Protein AF-A0A7Z6SPZ2-F1 (afdb_monomer)

Mean predicted aligned error: 5.96 Å

Radius of gyration: 11.63 Å; Cα contacts (8 Å, |Δi|>4): 146; chains: 1; bounding box: 30×19×27 Å

Solvent-accessible surf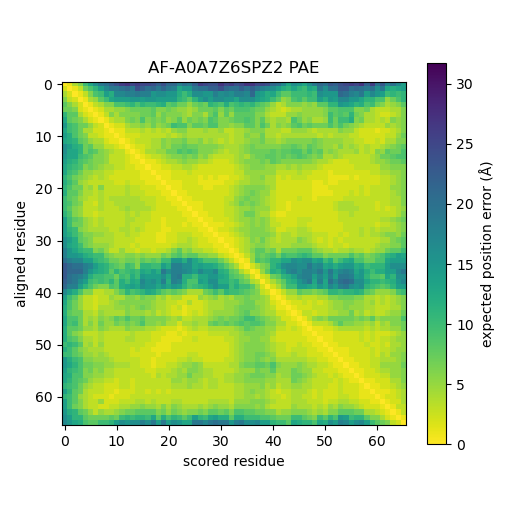ace area (backbone atoms only — not comparable to full-atom values): 3856 Å² total; per-residue (Å²): 133,87,80,72,51,40,30,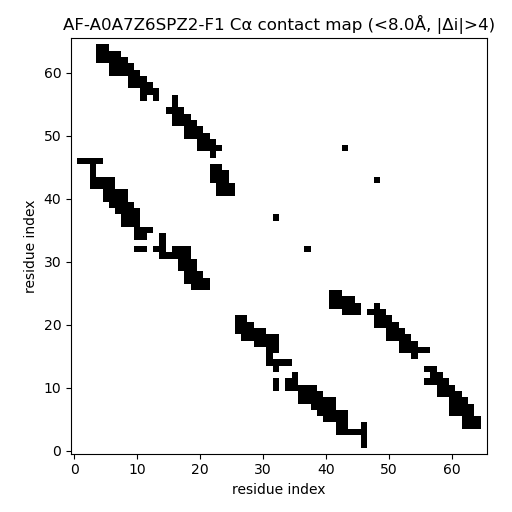51,25,48,28,33,88,47,69,76,28,22,31,34,44,45,44,39,73,68,62,40,73,65,41,59,43,85,43,62,78,44,66,52,77,40,36,34,71,47,97,59,62,50,78,49,51,48,57,85,69,69,70,49,74,45,64,61,88,128

Nearest PDB structures (foldseek):
  2hh9-assembly1_B  TM=7.190E-01  e=5.221E-01  Candida albicans
  3mel-assembly2_D  TM=6.916E-01  e=3.192E+00  Enterococcus faecalis

pLDDT: mean 80.32, std 12.0, range [42.38, 92.56]

Organism: Helicobacter pylori (NCBI:txid210)

Foldseek 3Di:
DQDKWKWQFKFFPDQCKFKFKDQKPDTGDRDGPNDRDPGDTIIGNDSDMDMDIVPHGDMDIDTDDD

Structure (mmCIF, N/CA/C/O backbone):
data_AF-A0A7Z6SPZ2-F1
#
_entry.id   AF-A0A7Z6SPZ2-F1
#
loop_
_atom_site.group_PDB
_atom_site.id
_atom_site.type_symbol
_atom_site.label_atom_id
_atom_site.label_alt_id
_atom_site.label_comp_id
_atom_site.label_asym_id
_atom_site.label_entity_id
_atom_site.label_seq_id
_atom_site.pdbx_PDB_ins_code
_atom_site.Cartn_x
_atom_site.Cartn_y
_atom_site.Cartn_z
_atom_site.occupancy
_atom_site.B_iso_or_equiv
_atom_site.auth_seq_id
_atom_site.auth_comp_id
_atom_site.auth_asym_id
_atom_site.auth_atom_id
_atom_site.pdbx_PDB_model_num
ATOM 1 N N . MET A 1 1 ? 22.390 0.563 -14.684 1.00 42.38 1 MET A N 1
ATOM 2 C CA . MET A 1 1 ? 21.048 -0.063 -14.590 1.00 42.38 1 MET A CA 1
ATOM 3 C C . MET A 1 1 ? 20.300 0.549 -13.408 1.00 42.38 1 MET A C 1
ATOM 5 O O . MET A 1 1 ? 20.863 0.564 -12.322 1.00 42.38 1 MET A O 1
ATOM 9 N N . LYS A 1 2 ? 19.082 1.090 -13.585 1.00 50.41 2 LYS A N 1
ATOM 10 C CA . LYS A 1 2 ? 18.249 1.539 -12.449 1.00 50.41 2 LYS A CA 1
ATOM 11 C C . LYS A 1 2 ? 17.701 0.299 -11.728 1.00 50.41 2 LYS A C 1
ATOM 13 O O . LYS A 1 2 ? 17.026 -0.514 -12.353 1.00 50.41 2 LYS A O 1
ATOM 18 N N . ARG A 1 3 ? 18.021 0.125 -10.442 1.00 56.06 3 ARG A N 1
ATOM 19 C CA . ARG A 1 3 ? 17.515 -0.984 -9.617 1.00 56.06 3 ARG A CA 1
ATOM 20 C C . ARG A 1 3 ? 16.027 -0.746 -9.336 1.00 56.06 3 ARG A C 1
ATOM 22 O O . ARG A 1 3 ? 15.682 0.224 -8.671 1.00 56.06 3 ARG A O 1
ATOM 29 N N . VAL A 1 4 ? 15.156 -1.612 -9.850 1.00 61.03 4 VAL A N 1
ATOM 30 C CA . VAL A 1 4 ? 13.714 -1.569 -9.552 1.00 61.03 4 VAL A CA 1
ATOM 31 C C . VAL A 1 4 ? 13.496 -2.086 -8.130 1.00 61.03 4 VAL A C 1
ATOM 33 O O . VAL A 1 4 ? 13.908 -3.202 -7.810 1.00 61.03 4 VAL A O 1
ATOM 36 N N . GLN A 1 5 ? 12.860 -1.291 -7.266 1.00 70.06 5 GLN A N 1
ATOM 37 C CA . GLN A 1 5 ? 12.526 -1.722 -5.906 1.00 70.06 5 GLN A CA 1
ATOM 38 C C . GLN A 1 5 ? 11.270 -2.602 -5.945 1.00 70.06 5 GLN A C 1
ATOM 40 O O . GLN A 1 5 ? 10.161 -2.106 -6.158 1.00 70.06 5 GLN A O 1
ATOM 45 N N . LYS A 1 6 ? 11.444 -3.917 -5.766 1.00 78.88 6 LYS A N 1
ATOM 46 C CA . LYS A 1 6 ? 10.337 -4.882 -5.694 1.00 78.88 6 LYS A CA 1
ATOM 47 C C . LYS A 1 6 ? 9.794 -4.984 -4.271 1.00 78.88 6 LYS A C 1
ATOM 49 O O . LYS A 1 6 ? 10.508 -5.375 -3.346 1.00 78.88 6 LYS A O 1
ATOM 54 N N . ILE A 1 7 ? 8.505 -4.709 -4.119 1.00 80.25 7 ILE A N 1
ATOM 55 C CA . ILE A 1 7 ? 7.776 -4.753 -2.853 1.00 80.25 7 ILE A CA 1
ATOM 56 C C . ILE A 1 7 ? 6.884 -5.991 -2.870 1.00 80.25 7 ILE A C 1
ATOM 58 O O . ILE A 1 7 ? 6.075 -6.179 -3.770 1.00 80.25 7 ILE A O 1
ATOM 62 N N . HIS A 1 8 ? 7.068 -6.879 -1.903 1.00 74.75 8 HIS A N 1
ATOM 63 C CA . HIS A 1 8 ? 6.355 -8.157 -1.855 1.00 74.75 8 HIS A CA 1
ATOM 64 C C . HIS A 1 8 ? 5.070 -8.085 -1.026 1.00 74.75 8 HIS A C 1
ATOM 66 O O . HIS A 1 8 ? 4.164 -8.887 -1.237 1.00 74.75 8 HIS A O 1
ATOM 72 N N . GLY A 1 9 ? 4.958 -7.124 -0.107 1.00 78.50 9 GLY A N 1
ATOM 73 C CA . GLY A 1 9 ? 3.726 -6.940 0.646 1.00 78.50 9 GLY A CA 1
ATOM 74 C C . GLY A 1 9 ? 3.721 -5.717 1.551 1.00 78.50 9 GLY A C 1
ATOM 75 O O . GLY A 1 9 ? 4.776 -5.209 1.946 1.00 78.50 9 GLY A O 1
ATOM 76 N N . TYR A 1 10 ? 2.503 -5.290 1.882 1.00 79.44 10 TYR A N 1
ATOM 77 C CA . TYR A 1 10 ? 2.203 -4.248 2.856 1.00 79.44 10 TYR A CA 1
ATOM 78 C C . TYR A 1 10 ? 1.391 -4.854 3.995 1.00 79.44 10 TYR A C 1
ATOM 80 O O . TYR A 1 10 ? 0.399 -5.545 3.760 1.00 79.44 10 TYR A O 1
ATOM 88 N N . PHE A 1 11 ? 1.799 -4.563 5.225 1.00 81.31 11 PHE A N 1
ATOM 89 C CA . PHE A 1 11 ? 1.183 -5.107 6.428 1.00 81.31 11 PHE A CA 1
ATOM 90 C C . PHE A 1 11 ? 0.832 -3.941 7.349 1.00 81.31 11 PHE A C 1
ATOM 92 O O . PHE A 1 11 ? 1.686 -3.105 7.642 1.00 81.31 11 PHE A O 1
ATOM 99 N N . SER A 1 12 ? -0.416 -3.865 7.808 1.00 79.38 12 SER A N 1
ATOM 100 C CA . SER A 1 12 ? -0.832 -2.875 8.803 1.00 79.38 12 SER A CA 1
ATOM 101 C C . SER A 1 12 ? -1.621 -3.543 9.918 1.00 79.38 12 SER A C 1
ATOM 103 O O . SER A 1 12 ? -2.386 -4.477 9.685 1.00 79.38 12 SER A O 1
ATOM 105 N N . LEU A 1 13 ? -1.399 -3.048 11.134 1.00 78.19 13 LEU A N 1
ATOM 106 C CA . LEU A 1 13 ? -2.122 -3.436 12.345 1.00 78.19 13 LEU A CA 1
ATOM 107 C C . LEU A 1 13 ? -3.363 -2.561 12.582 1.00 78.19 13 LEU A C 1
ATOM 109 O O . LEU A 1 13 ? -4.144 -2.829 13.490 1.00 78.19 13 LEU A O 1
ATOM 113 N N . ASP A 1 14 ? -3.546 -1.514 11.777 1.00 83.56 14 ASP A N 1
ATOM 114 C CA . ASP A 1 14 ? -4.634 -0.558 11.917 1.00 83.56 14 ASP A CA 1
ATOM 115 C C . ASP A 1 14 ? -5.686 -0.776 10.832 1.00 83.56 14 ASP A C 1
ATOM 117 O O . ASP A 1 14 ? -5.589 -0.296 9.701 1.00 83.56 14 ASP A O 1
ATOM 121 N N . PHE A 1 15 ? -6.745 -1.484 11.210 1.00 81.00 15 PHE A N 1
ATOM 122 C CA . PHE A 1 15 ? -7.847 -1.817 10.313 1.00 81.00 15 PHE A CA 1
ATOM 123 C C . PHE A 1 15 ? -8.703 -0.610 9.898 1.00 81.00 15 PHE A C 1
ATOM 125 O O . PHE A 1 15 ? -9.603 -0.770 9.069 1.00 81.00 15 PHE A O 1
ATOM 132 N N . LYS A 1 16 ? -8.466 0.580 10.468 1.00 86.88 16 LYS A N 1
ATOM 133 C CA . LYS A 1 16 ? -9.150 1.829 10.102 1.00 86.88 16 LYS A CA 1
ATOM 134 C C . LYS A 1 16 ? -8.301 2.710 9.185 1.00 86.88 16 LYS A C 1
ATOM 136 O O . LYS A 1 16 ? -8.867 3.575 8.515 1.00 86.88 16 LYS A O 1
ATOM 141 N N . ALA A 1 17 ? -6.991 2.480 9.122 1.00 88.12 17 ALA A N 1
ATOM 142 C CA . ALA A 1 17 ? -6.091 3.229 8.260 1.00 88.12 17 ALA A CA 1
ATOM 143 C C . ALA A 1 17 ? -6.377 2.965 6.778 1.00 88.12 17 ALA A C 1
ATOM 145 O O . ALA A 1 17 ? -6.483 1.825 6.316 1.00 88.12 17 ALA A O 1
ATOM 146 N N . GLN A 1 18 ? -6.484 4.055 6.025 1.00 90.12 18 GLN A N 1
ATOM 147 C CA . GLN A 1 18 ? -6.581 4.044 4.573 1.00 90.12 18 GLN A CA 1
ATOM 148 C C . GLN A 1 18 ? -5.254 4.499 3.992 1.00 90.12 18 GLN A C 1
ATOM 150 O O . GLN A 1 18 ? -4.767 5.575 4.339 1.00 90.12 18 GLN A O 1
ATOM 155 N N . PHE A 1 19 ? -4.682 3.684 3.111 1.00 90.12 19 PHE A N 1
ATOM 156 C CA . PHE A 1 19 ? -3.376 3.927 2.523 1.00 90.12 19 PHE A CA 1
ATOM 157 C C . PHE A 1 19 ? -3.493 4.414 1.083 1.00 90.12 19 PHE A C 1
ATOM 159 O O . PHE A 1 19 ? -4.205 3.823 0.265 1.00 90.12 19 PHE A O 1
ATOM 166 N N . THR A 1 20 ? -2.739 5.462 0.769 1.00 92.19 20 THR A N 1
ATOM 167 C CA . THR A 1 20 ? -2.607 5.999 -0.585 1.00 92.19 20 THR A CA 1
ATOM 168 C C . THR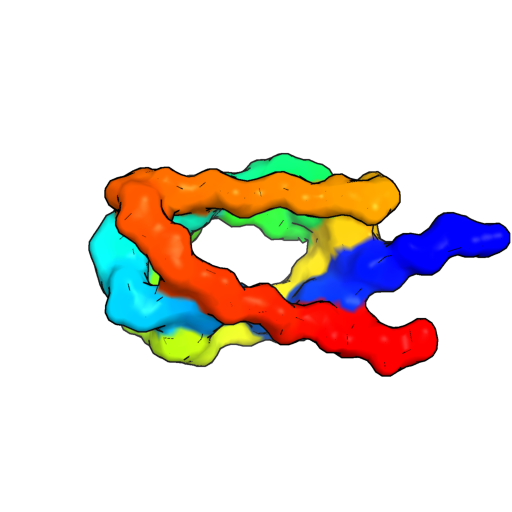 A 1 20 ? -1.136 6.083 -0.953 1.00 92.19 20 THR A C 1
ATOM 170 O O . THR A 1 20 ? -0.310 6.470 -0.128 1.00 92.19 20 THR A O 1
ATOM 173 N N . SER A 1 21 ? -0.789 5.703 -2.182 1.00 91.50 21 SER A N 1
ATOM 174 C CA . SER A 1 21 ? 0.600 5.701 -2.639 1.00 91.50 21 SER A CA 1
ATOM 175 C C . SER A 1 21 ? 0.826 6.538 -3.893 1.00 91.50 21 SER A C 1
ATOM 177 O O . SER A 1 21 ? -0.085 6.775 -4.688 1.00 91.50 21 SER A O 1
ATOM 179 N N . LYS A 1 22 ? 2.077 6.967 -4.083 1.00 92.56 22 LYS A N 1
ATOM 180 C CA . LYS A 1 22 ? 2.584 7.515 -5.348 1.00 92.56 22 LYS A CA 1
ATOM 181 C C . LYS A 1 22 ? 3.820 6.736 -5.786 1.00 92.56 22 LYS A C 1
ATOM 183 O O . LYS A 1 22 ? 4.557 6.219 -4.947 1.00 92.56 22 LYS A O 1
ATOM 188 N N . ASN A 1 23 ? 4.040 6.681 -7.097 1.00 91.19 23 ASN A N 1
ATOM 189 C CA . ASN A 1 23 ? 5.171 6.003 -7.741 1.00 91.19 23 ASN A CA 1
ATOM 190 C C . ASN A 1 23 ? 5.246 4.490 -7.452 1.00 91.19 23 ASN A C 1
ATOM 192 O O . ASN A 1 23 ? 6.329 3.909 -7.378 1.00 91.19 23 ASN A O 1
ATOM 196 N N . LEU A 1 24 ? 4.083 3.851 -7.293 1.00 88.75 24 LEU A N 1
ATOM 197 C CA . LEU A 1 24 ? 3.932 2.397 -7.337 1.00 88.75 24 LEU A CA 1
ATOM 198 C C . LEU A 1 24 ? 3.273 1.992 -8.651 1.00 88.75 24 LEU A C 1
ATOM 200 O O . LEU A 1 24 ? 2.349 2.662 -9.112 1.00 88.75 24 LEU A O 1
ATOM 204 N N . LYS A 1 25 ? 3.703 0.859 -9.207 1.00 88.88 25 LYS A N 1
ATOM 205 C CA . LYS A 1 25 ? 3.158 0.276 -10.438 1.00 88.88 25 LYS A CA 1
ATOM 206 C C . LYS A 1 25 ? 1.664 0.002 -10.305 1.00 88.88 25 LYS A C 1
ATOM 208 O O . LYS A 1 25 ? 0.910 0.245 -11.241 1.00 88.88 25 LYS A O 1
ATOM 213 N N . TYR A 1 26 ? 1.249 -0.438 -9.119 1.00 88.38 26 TYR A N 1
ATOM 214 C CA . TYR A 1 26 ? -0.149 -0.552 -8.722 1.00 88.38 26 TYR A CA 1
ATOM 215 C C . TYR A 1 26 ? -0.440 0.458 -7.600 1.00 88.38 26 TYR A C 1
ATOM 217 O O . TYR A 1 26 ? -0.114 0.193 -6.439 1.00 88.38 26 TYR A O 1
ATOM 225 N N . PRO A 1 27 ? -0.999 1.642 -7.912 1.00 88.19 27 PRO A N 1
ATOM 226 C CA . PRO A 1 27 ? -1.269 2.668 -6.913 1.00 88.19 27 PRO A CA 1
ATOM 227 C C . PRO A 1 27 ? -2.310 2.207 -5.893 1.00 88.19 27 PRO A C 1
ATOM 229 O O . PRO A 1 27 ? -3.373 1.701 -6.251 1.00 88.19 27 PRO A O 1
ATOM 232 N N . LEU A 1 28 ? -2.029 2.449 -4.617 1.00 88.50 28 LEU A N 1
ATOM 233 C CA . LEU A 1 28 ? -2.997 2.283 -3.542 1.00 88.50 28 LEU A CA 1
ATOM 234 C C . LEU A 1 28 ? -3.860 3.547 -3.509 1.00 88.50 28 LEU A C 1
ATOM 236 O O . LEU A 1 28 ? -3.323 4.656 -3.497 1.00 88.50 28 LEU A O 1
ATOM 240 N N . LYS A 1 29 ? -5.185 3.393 -3.519 1.00 90.31 29 LYS A N 1
ATOM 241 C CA . LYS A 1 29 ? -6.144 4.505 -3.461 1.00 90.31 29 LYS A CA 1
ATOM 242 C C . LYS A 1 29 ? -7.095 4.273 -2.298 1.00 90.31 29 LYS A C 1
ATOM 244 O O . LYS A 1 29 ? -8.020 3.477 -2.431 1.00 90.31 29 LYS A O 1
ATOM 249 N N . ASN A 1 30 ? -6.845 4.939 -1.169 1.00 89.81 30 ASN A N 1
ATOM 250 C CA . ASN A 1 30 ? -7.618 4.772 0.066 1.00 89.81 30 ASN A CA 1
ATOM 251 C C . ASN A 1 30 ? -7.801 3.292 0.456 1.00 89.81 30 ASN A C 1
ATOM 253 O O . ASN A 1 30 ? -8.857 2.871 0.933 1.00 89.81 30 ASN A O 1
ATOM 257 N N . LEU A 1 31 ? -6.771 2.475 0.209 1.00 87.56 31 LEU A N 1
ATOM 258 C CA . LEU A 1 31 ? -6.853 1.040 0.424 1.00 87.56 31 LEU A CA 1
ATOM 259 C C . LEU A 1 31 ? -6.848 0.762 1.924 1.00 87.56 31 LEU A C 1
ATOM 261 O O . LEU A 1 31 ? -5.907 1.124 2.629 1.00 87.56 31 LEU A O 1
ATOM 265 N N . ARG A 1 32 ? -7.882 0.072 2.398 1.00 86.12 32 ARG A N 1
ATOM 266 C CA . ARG A 1 32 ? -7.944 -0.431 3.767 1.00 86.12 32 ARG A CA 1
ATOM 267 C C . ARG A 1 32 ? -7.369 -1.840 3.817 1.00 86.12 32 ARG A C 1
ATOM 269 O O . ARG A 1 32 ? -7.937 -2.760 3.225 1.00 86.12 32 ARG A O 1
ATOM 276 N N . LEU A 1 33 ? -6.277 -2.018 4.549 1.00 78.00 33 LEU A N 1
ATOM 277 C CA . LEU A 1 33 ? -5.677 -3.332 4.771 1.00 78.00 33 LEU A CA 1
ATOM 278 C C . LEU A 1 33 ? -6.522 -4.058 5.832 1.00 78.00 33 LEU A C 1
ATOM 280 O O . LEU A 1 33 ? -6.436 -3.775 7.021 1.00 78.00 33 LEU A O 1
ATOM 284 N N . LYS A 1 34 ? -7.445 -4.921 5.384 1.00 71.69 34 LYS A N 1
ATOM 285 C CA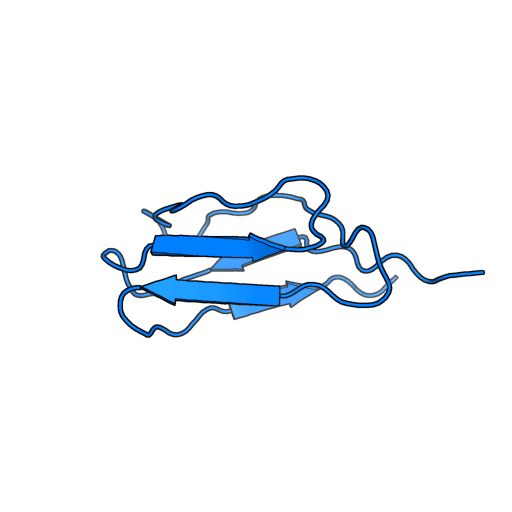 . LYS A 1 34 ? -8.410 -5.620 6.261 1.00 71.69 34 LYS A CA 1
ATOM 286 C C . LYS A 1 34 ? -7.797 -6.794 7.028 1.00 71.69 34 LYS A C 1
ATOM 288 O O . LYS A 1 34 ? -8.410 -7.282 7.969 1.00 71.69 34 LYS A O 1
ATOM 293 N N . THR A 1 35 ? -6.626 -7.258 6.614 1.00 64.94 35 THR A N 1
ATOM 294 C CA . THR A 1 35 ? -5.903 -8.383 7.204 1.00 64.94 35 THR A CA 1
ATOM 295 C C . THR A 1 35 ? -4.442 -7.992 7.384 1.00 64.94 35 THR A C 1
ATOM 297 O O . THR A 1 35 ? -3.929 -7.136 6.662 1.00 64.94 35 THR A O 1
ATOM 300 N N . LEU A 1 36 ? -3.760 -8.655 8.323 1.00 59.97 36 LEU A N 1
ATOM 301 C CA . LEU A 1 36 ? -2.306 -8.557 8.460 1.00 59.97 36 LEU A CA 1
ATOM 302 C C . LEU A 1 36 ? -1.615 -8.856 7.127 1.00 59.97 36 LEU A C 1
ATOM 304 O O . LEU A 1 36 ? -0.666 -8.179 6.768 1.00 59.97 36 LEU A O 1
ATOM 308 N N . PHE A 1 37 ? -2.136 -9.814 6.363 1.00 54.56 37 PHE A N 1
ATOM 309 C CA . PHE A 1 37 ? -1.533 -10.314 5.133 1.00 54.56 37 PHE A CA 1
ATOM 310 C C . PHE A 1 37 ? -2.277 -9.763 3.915 1.00 54.56 37 PHE A C 1
ATOM 312 O O . PHE A 1 37 ? -3.150 -10.420 3.352 1.00 54.56 37 PHE A O 1
ATOM 319 N N . SER A 1 38 ? -1.928 -8.553 3.490 1.00 58.91 38 SER A N 1
ATOM 320 C CA . SER A 1 38 ? -2.263 -8.080 2.146 1.00 58.91 38 SER A CA 1
ATOM 321 C C . SER A 1 38 ? -0.977 -8.051 1.327 1.00 58.91 38 SER A C 1
ATOM 323 O O . SER A 1 38 ? -0.395 -7.003 1.044 1.00 58.91 38 SER A O 1
ATOM 325 N N . GLY A 1 39 ? -0.492 -9.248 0.993 1.00 55.44 39 GLY A N 1
ATOM 326 C CA . GLY A 1 39 ? 0.664 -9.444 0.125 1.00 55.44 39 GLY A CA 1
ATOM 327 C C . GLY A 1 39 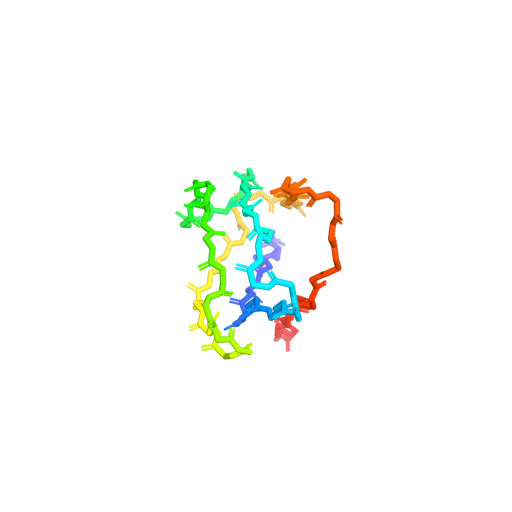? 0.331 -9.058 -1.312 1.00 55.44 39 GLY A C 1
ATOM 328 O O . GLY A 1 39 ? 0.054 -9.923 -2.135 1.00 55.44 39 GLY A O 1
ATOM 329 N N . SER A 1 40 ? 0.319 -7.763 -1.626 1.00 63.06 40 SER A N 1
ATOM 330 C CA . SER A 1 40 ? 0.302 -7.317 -3.017 1.00 63.06 40 SER A CA 1
ATOM 331 C C . SER A 1 40 ? 1.740 -7.210 -3.516 1.00 63.06 40 SER A C 1
ATOM 333 O O . SER A 1 40 ? 2.485 -6.340 -3.059 1.00 63.06 40 SER A O 1
ATOM 335 N N . LEU A 1 41 ? 2.111 -8.059 -4.475 1.00 72.19 41 LEU A N 1
ATOM 336 C CA . LEU A 1 41 ? 3.312 -7.865 -5.286 1.00 72.19 41 LEU A CA 1
ATOM 337 C C . LEU A 1 41 ? 3.209 -6.510 -6.001 1.00 72.19 41 LEU A C 1
ATOM 339 O O . LEU A 1 41 ? 2.330 -6.305 -6.837 1.00 72.19 41 LEU A O 1
ATOM 343 N N . ASN A 1 42 ? 4.092 -5.579 -5.656 1.00 84.12 42 ASN A N 1
ATOM 344 C CA . ASN A 1 42 ? 4.149 -4.239 -6.224 1.00 84.12 42 ASN A CA 1
ATOM 345 C C . ASN A 1 42 ? 5.593 -3.856 -6.568 1.00 84.12 42 ASN A C 1
ATOM 347 O O . ASN A 1 42 ? 6.557 -4.483 -6.131 1.00 84.12 42 ASN A O 1
ATOM 351 N N . GLU A 1 43 ? 5.757 -2.824 -7.382 1.00 86.06 43 GLU A N 1
ATOM 352 C CA . GLU A 1 43 ? 7.063 -2.361 -7.851 1.00 86.06 43 GLU A CA 1
ATOM 353 C C . GLU A 1 43 ? 7.076 -0.834 -7.824 1.00 86.06 43 GLU A C 1
ATOM 355 O O . GLU A 1 43 ? 6.088 -0.205 -8.206 1.00 86.06 43 GLU A O 1
ATOM 360 N N . ALA A 1 44 ? 8.174 -0.226 -7.376 1.00 86.69 44 ALA A N 1
ATOM 361 C CA . ALA A 1 44 ? 8.347 1.215 -7.521 1.00 86.69 44 ALA A CA 1
ATOM 362 C C . ALA A 1 44 ? 8.553 1.563 -9.006 1.00 86.69 44 ALA A C 1
ATOM 364 O O . ALA A 1 44 ? 9.361 0.929 -9.687 1.00 86.69 44 ALA A O 1
ATOM 365 N N . THR A 1 45 ? 7.829 2.564 -9.510 1.00 86.25 45 THR A N 1
ATOM 366 C CA . THR A 1 45 ? 7.966 3.044 -10.901 1.00 86.25 45 THR A CA 1
ATOM 367 C C . THR A 1 45 ? 9.112 4.035 -11.072 1.00 86.25 45 THR A C 1
ATOM 369 O O . THR A 1 45 ? 9.492 4.347 -12.196 1.00 86.25 45 THR A O 1
ATOM 372 N N . ASP A 1 46 ? 9.653 4.537 -9.964 1.00 84.50 46 ASP A N 1
ATOM 373 C CA . ASP A 1 46 ? 10.765 5.481 -9.919 1.00 84.50 46 ASP A CA 1
ATOM 374 C C . ASP A 1 46 ? 11.766 5.064 -8.823 1.00 84.50 46 ASP A C 1
ATOM 376 O O . ASP A 1 46 ? 11.616 4.035 -8.161 1.00 84.50 46 ASP A O 1
ATOM 380 N N . SER A 1 47 ? 12.805 5.870 -8.630 1.00 85.25 47 SER A N 1
ATOM 381 C CA . SER A 1 47 ? 13.833 5.748 -7.597 1.00 85.25 47 SER A CA 1
ATOM 382 C C . SER A 1 47 ? 13.283 5.667 -6.172 1.00 85.25 47 SER A C 1
ATOM 384 O O . SER A 1 47 ? 13.945 5.083 -5.318 1.00 85.25 47 SER A O 1
ATOM 386 N N . PHE A 1 48 ? 12.087 6.200 -5.917 1.00 84.44 48 PHE A N 1
ATOM 387 C CA . PHE A 1 48 ? 11.385 6.110 -4.641 1.00 84.44 48 PHE A CA 1
ATOM 388 C C . PHE A 1 48 ? 9.871 6.006 -4.853 1.00 84.44 48 PHE A C 1
ATOM 390 O O . PHE A 1 48 ? 9.334 6.439 -5.876 1.00 84.44 48 PHE A O 1
ATOM 397 N N . PHE A 1 49 ? 9.179 5.485 -3.841 1.00 89.00 49 PHE A N 1
ATOM 398 C CA . PHE A 1 49 ? 7.726 5.559 -3.719 1.00 89.00 49 PHE A CA 1
ATOM 399 C C . PHE A 1 49 ? 7.350 6.268 -2.420 1.00 89.00 49 PHE A C 1
ATOM 401 O O . PHE A 1 49 ? 8.154 6.346 -1.490 1.00 89.00 49 PHE A O 1
ATOM 408 N N . SER A 1 50 ? 6.130 6.792 -2.351 1.00 90.44 50 SER A N 1
ATOM 409 C CA . SER A 1 50 ? 5.594 7.365 -1.118 1.00 90.44 50 SER A CA 1
ATOM 410 C C . SER A 1 50 ? 4.295 6.687 -0.724 1.00 90.44 50 SER A C 1
ATOM 412 O O . SER A 1 50 ? 3.548 6.185 -1.567 1.00 90.44 50 SER A O 1
ATOM 414 N N . LEU A 1 51 ? 4.053 6.660 0.583 1.00 89.94 51 LEU A N 1
ATOM 415 C CA . LEU A 1 51 ? 2.876 6.076 1.197 1.00 89.94 51 LEU A CA 1
ATOM 416 C C . LEU A 1 51 ? 2.366 7.043 2.262 1.00 89.94 51 LEU A C 1
ATOM 418 O O . LEU A 1 51 ? 3.130 7.488 3.116 1.00 89.94 51 LEU A O 1
ATOM 422 N N . SER A 1 52 ? 1.082 7.370 2.206 1.00 92.00 52 SER A N 1
ATOM 423 C CA . SER A 1 52 ? 0.386 8.140 3.230 1.00 92.00 52 SER A CA 1
ATOM 424 C C . SER A 1 52 ? -0.747 7.316 3.822 1.00 92.00 52 SER A C 1
ATOM 426 O O . SER A 1 52 ? -1.309 6.442 3.157 1.00 92.00 52 SER A O 1
ATOM 428 N N . SER A 1 53 ? -1.072 7.591 5.083 1.00 91.38 53 SER A N 1
ATOM 429 C CA . SER A 1 53 ? -2.176 6.961 5.800 1.00 91.38 53 SER A CA 1
ATOM 430 C C . SER A 1 53 ? -3.108 8.007 6.396 1.00 91.38 53 SER A C 1
ATOM 432 O O . SER A 1 53 ? -2.681 9.084 6.820 1.00 91.38 53 SER A O 1
ATOM 434 N N . THR A 1 54 ? -4.404 7.710 6.406 1.00 92.38 54 THR A N 1
ATOM 435 C CA . THR A 1 54 ? -5.404 8.491 7.142 1.00 92.38 54 THR A CA 1
ATOM 436 C C . THR A 1 54 ? -6.366 7.536 7.859 1.00 92.38 54 THR A C 1
ATOM 438 O O . THR A 1 54 ? -7.015 6.734 7.183 1.00 92.38 54 THR A O 1
ATOM 441 N N . PRO A 1 55 ? -6.468 7.586 9.205 1.00 90.75 55 PRO A N 1
ATOM 442 C CA . PRO A 1 55 ? -5.624 8.356 10.132 1.00 90.75 55 PRO A CA 1
ATOM 443 C C . PRO A 1 55 ? -4.144 7.926 10.084 1.00 90.75 55 PRO A C 1
ATOM 445 O O . PRO A 1 55 ? -3.798 6.928 9.451 1.00 90.75 55 PRO A O 1
ATOM 448 N N . LYS A 1 56 ? -3.261 8.706 10.725 1.00 89.75 56 LYS A N 1
ATOM 449 C CA . LYS A 1 56 ? -1.824 8.400 10.788 1.00 89.75 56 LYS A CA 1
ATOM 450 C C . LYS A 1 56 ? -1.625 7.018 11.409 1.00 89.75 56 LYS A C 1
ATOM 452 O O . LYS A 1 56 ? -2.106 6.763 12.507 1.00 89.75 56 LYS A O 1
ATOM 457 N N . SER A 1 57 ? -0.894 6.162 10.708 1.00 87.38 57 SER A N 1
ATOM 458 C CA . SER A 1 57 ? -0.738 4.762 11.086 1.00 87.38 57 SER A CA 1
ATOM 459 C C . SER A 1 57 ? 0.628 4.193 10.715 1.00 87.38 57 SER A C 1
ATOM 461 O O . SER A 1 57 ? 1.356 4.774 9.906 1.00 87.38 57 SER A O 1
ATOM 463 N N . VAL A 1 58 ? 0.955 3.043 11.303 1.00 85.88 58 VAL A N 1
ATOM 464 C 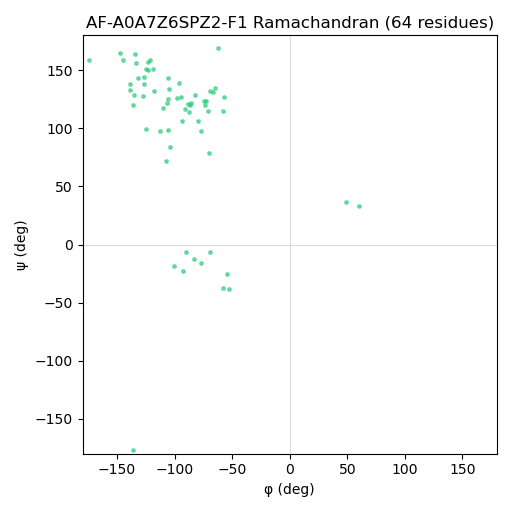CA . VAL A 1 58 ? 2.183 2.287 11.051 1.00 85.88 58 VAL A CA 1
ATOM 465 C C . VAL A 1 58 ? 1.910 1.199 10.014 1.00 85.88 58 VAL A C 1
ATOM 467 O O . VAL A 1 58 ? 0.877 0.522 10.028 1.00 85.88 58 VAL A O 1
ATOM 470 N N . VAL A 1 59 ? 2.862 1.031 9.104 1.00 84.31 59 VAL A N 1
ATOM 471 C CA . VAL A 1 59 ? 2.828 0.033 8.039 1.00 84.31 59 VAL A CA 1
ATOM 472 C C . VAL A 1 59 ? 4.207 -0.587 7.896 1.00 84.31 59 VAL A C 1
ATOM 474 O O . VAL A 1 59 ? 5.216 0.115 7.868 1.00 84.31 59 VAL A O 1
ATOM 477 N N . LEU A 1 60 ? 4.243 -1.911 7.814 1.00 85.81 60 LEU A N 1
ATOM 478 C CA . LEU A 1 60 ? 5.445 -2.669 7.517 1.00 85.81 60 LEU A CA 1
ATOM 479 C C . LEU A 1 60 ? 5.487 -2.937 6.014 1.00 85.81 60 LEU A C 1
ATOM 481 O O . LEU A 1 60 ? 4.525 -3.433 5.422 1.00 85.81 60 LEU A O 1
ATOM 485 N N . VAL A 1 61 ? 6.611 -2.577 5.400 1.00 85.75 61 VAL A N 1
ATOM 486 C CA . VAL A 1 61 ? 6.865 -2.760 3.970 1.00 85.75 61 VAL A CA 1
ATOM 487 C C . VAL A 1 61 ? 7.920 -3.843 3.816 1.00 85.75 61 VAL A C 1
ATOM 489 O O . VAL A 1 61 ? 9.054 -3.669 4.259 1.00 85.75 61 VAL A O 1
ATOM 492 N N . TYR A 1 62 ? 7.561 -4.955 3.177 1.00 85.50 62 TYR A N 1
ATOM 493 C CA . TYR A 1 62 ? 8.518 -6.017 2.885 1.00 85.50 62 TYR A CA 1
ATOM 494 C C . TYR A 1 62 ? 9.109 -5.826 1.484 1.00 85.50 62 TYR A C 1
ATOM 496 O O . TYR A 1 62 ? 8.448 -6.063 0.467 1.00 85.50 62 TYR A O 1
ATOM 504 N N . GLN A 1 63 ? 10.364 -5.381 1.439 1.00 83.44 63 GLN A N 1
ATOM 505 C CA . GLN A 1 63 ? 11.146 -5.242 0.216 1.00 83.44 63 GLN A CA 1
ATOM 506 C C . GLN A 1 63 ? 12.049 -6.463 0.044 1.00 83.44 63 GLN A C 1
ATOM 508 O O . GLN A 1 63 ? 12.846 -6.787 0.923 1.00 83.44 63 GLN A O 1
ATOM 513 N N . LYS A 1 64 ? 11.958 -7.120 -1.115 1.00 76.69 64 LYS A N 1
ATOM 514 C CA . LYS A 1 64 ? 12.899 -8.1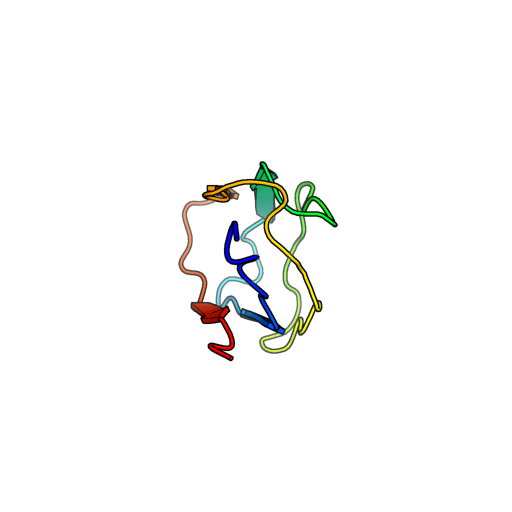85 -1.464 1.00 76.69 64 LYS A CA 1
ATOM 515 C C . LYS A 1 64 ? 14.095 -7.566 -2.171 1.00 76.69 64 LYS A C 1
ATOM 517 O O . LYS A 1 64 ? 13.941 -6.961 -3.232 1.00 76.69 64 LYS A O 1
ATOM 522 N N . PHE A 1 65 ? 15.275 -7.755 -1.598 1.00 70.06 65 PHE A N 1
ATOM 523 C CA . PHE A 1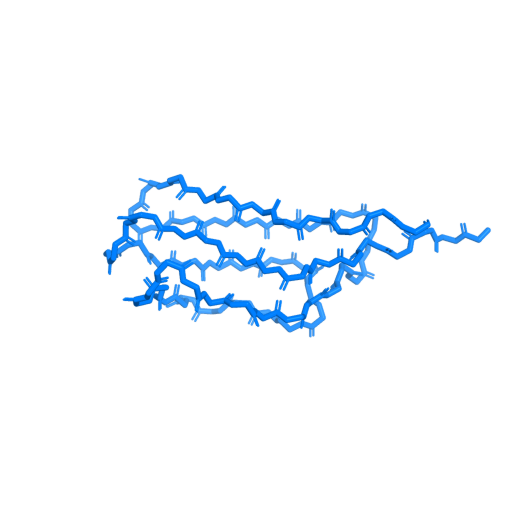 65 ? 16.534 -7.458 -2.266 1.00 70.06 65 PHE A CA 1
ATOM 524 C C . PHE A 1 65 ? 16.944 -8.684 -3.088 1.00 70.06 65 PHE A C 1
ATOM 526 O O . PHE A 1 65 ? 17.068 -9.782 -2.547 1.00 70.06 65 PHE A O 1
ATOM 533 N N . LEU A 1 66 ? 17.069 -8.491 -4.402 1.00 60.12 66 LEU A N 1
ATOM 534 C CA . LEU A 1 66 ? 17.748 -9.399 -5.327 1.00 60.12 66 LEU A CA 1
ATOM 535 C C . LEU A 1 66 ? 19.036 -8.721 -5.809 1.00 60.12 66 LEU A C 1
ATOM 537 O O . LEU A 1 66 ? 19.038 -7.469 -5.963 1.00 60.12 66 LEU A O 1
#

Sequence (66 aa):
MKRVQKIHGYFSLDFKAQFTSKNLKYPLKNLRLKTLFSGSLNEATDSFFSLSSTPKSVVLVYQKFL

Secondary structure (DSSP, 8-state):
-----EEEEEEES-TT-EEEEESBSS--SSEE--SS-B---EEBSSS--EEEEES---EEEEEEP-

Int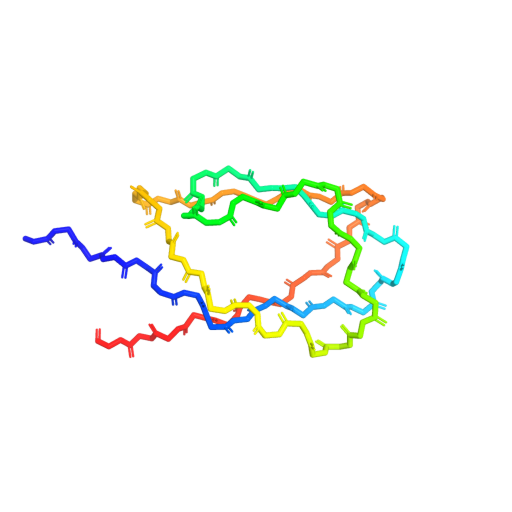erPro domains:
  IPR036759 Thiamin pyrophosphokinase, catalytic domain superfamily [G3DSA:3.40.50.10240] (1-65)